Protein AF-A0A9C9JRD3-F1 (afdb_monomer_lite)

Foldseek 3Di:
DDDDDDPPPDDVVVSVVVSVVVCVVVCPVVVCVCVVDDDDPVRVVVVVVVVVVD

Sequence (54 aa):
MVMVNVKNHGDFDKALRIFKAKVRKAQIMEITQRKAYYISPSEQKHRRRHKRSR

Secondary structure (DSSP, 8-state):
----PPGGG--HHHHHHHHHHHHHHTTHHHHHHHHSS---HHHHHHHHHHHH--

Radius of gyration: 16.83 Å; chains: 1; bounding box: 31×21×42 Å

Structure (mmCIF, N/CA/C/O backbone):
data_AF-A0A9C9JRD3-F1
#
_entry.id   AF-A0A9C9JRD3-F1
#
loop_
_atom_site.group_PDB
_atom_site.id
_atom_site.type_symbol
_atom_site.label_atom_id
_atom_site.label_alt_id
_atom_site.label_comp_id
_atom_site.label_asym_id
_atom_site.label_entity_id
_atom_site.label_seq_id
_atom_site.pdbx_PDB_ins_code
_atom_site.Cartn_x
_atom_site.Cartn_y
_atom_site.Cartn_z
_atom_site.occupancy
_atom_site.B_iso_or_equiv
_atom_site.auth_seq_id
_atom_site.auth_comp_id
_atom_site.auth_asym_id
_atom_site.auth_atom_id
_atom_site.pdbx_PDB_model_num
ATOM 1 N N . MET A 1 1 ? -3.490 9.050 -4.595 1.00 70.25 1 MET A N 1
ATOM 2 C CA . MET A 1 1 ? -3.066 8.616 -5.944 1.00 70.25 1 MET A CA 1
ATOM 3 C C . MET A 1 1 ? -1.549 8.455 -5.937 1.00 70.25 1 MET A C 1
ATOM 5 O O . MET A 1 1 ? -0.874 9.375 -5.497 1.00 70.25 1 MET A O 1
ATOM 9 N N . VAL A 1 2 ? -1.011 7.285 -6.302 1.00 79.19 2 VAL A N 1
ATOM 10 C CA . VAL A 1 2 ? 0.449 7.057 -6.371 1.00 79.19 2 VAL A CA 1
ATOM 11 C C . VAL A 1 2 ? 0.869 7.178 -7.826 1.00 79.19 2 VAL A C 1
ATOM 13 O O . VAL A 1 2 ? 0.306 6.496 -8.670 1.00 79.19 2 VAL A O 1
ATOM 16 N N . MET A 1 3 ? 1.854 8.027 -8.112 1.00 80.38 3 MET A N 1
ATOM 17 C CA . MET A 1 3 ? 2.425 8.174 -9.450 1.00 80.38 3 MET A CA 1
ATOM 18 C C . MET A 1 3 ? 3.925 7.874 -9.430 1.00 80.38 3 MET A C 1
ATOM 20 O O . MET A 1 3 ? 4.650 8.189 -8.473 1.00 80.38 3 MET A O 1
ATOM 24 N N . VAL A 1 4 ? 4.393 7.233 -10.497 1.00 80.44 4 VAL A N 1
ATOM 25 C CA . VAL A 1 4 ? 5.806 6.943 -10.732 1.00 80.44 4 VAL A CA 1
ATOM 26 C C . VAL A 1 4 ? 6.162 7.493 -12.099 1.00 80.44 4 VAL A C 1
ATOM 28 O O . VAL A 1 4 ? 5.633 7.034 -13.101 1.00 80.44 4 VAL A O 1
ATOM 31 N N . ASN A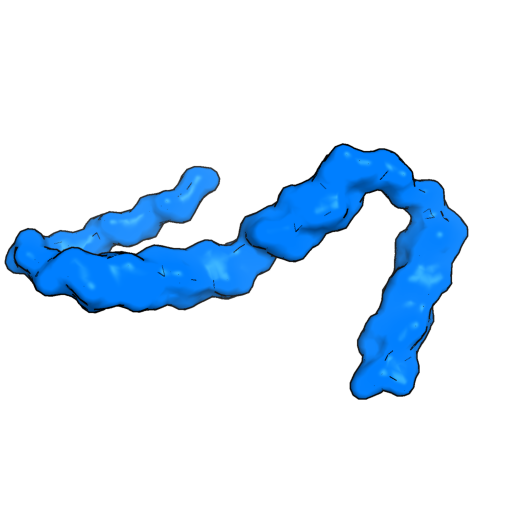 1 5 ? 7.057 8.476 -12.116 1.00 81.81 5 ASN A N 1
ATOM 32 C CA . ASN A 1 5 ? 7.678 8.942 -13.343 1.00 81.81 5 ASN A CA 1
ATOM 33 C C . ASN A 1 5 ? 9.015 8.208 -13.497 1.00 81.81 5 ASN A C 1
ATOM 35 O O . ASN A 1 5 ? 9.878 8.312 -12.618 1.00 81.81 5 ASN A O 1
ATOM 39 N N . VAL A 1 6 ? 9.164 7.430 -14.566 1.00 77.88 6 VAL A N 1
ATOM 40 C CA . VAL A 1 6 ? 10.414 6.737 -14.891 1.00 77.88 6 VAL A CA 1
ATOM 41 C C . VAL A 1 6 ? 11.109 7.528 -15.988 1.00 77.88 6 VAL A C 1
ATOM 43 O O . VAL A 1 6 ? 10.558 7.715 -17.067 1.00 77.88 6 VAL A O 1
ATOM 46 N N . LYS A 1 7 ? 12.323 8.012 -15.705 1.00 74.06 7 LYS A N 1
AT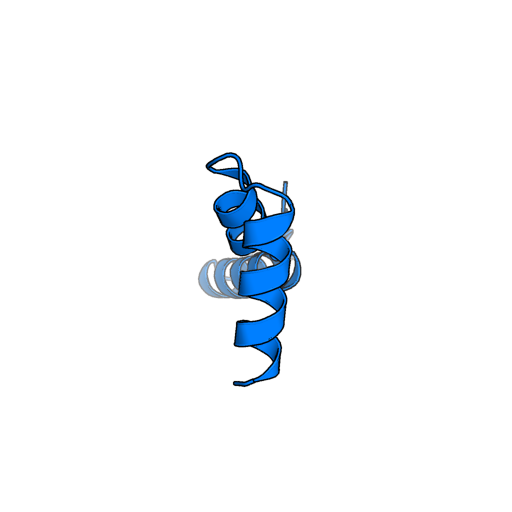OM 47 C CA . LYS A 1 7 ? 13.123 8.751 -16.691 1.00 74.06 7 LYS A CA 1
ATOM 48 C C . LYS A 1 7 ? 13.471 7.852 -17.889 1.00 74.06 7 LYS A C 1
ATOM 50 O O . LYS A 1 7 ? 13.765 6.672 -17.698 1.00 74.06 7 LYS A O 1
ATOM 55 N N . ASN A 1 8 ? 13.492 8.448 -19.083 1.00 64.75 8 ASN A N 1
ATOM 56 C CA . ASN A 1 8 ? 13.969 7.871 -20.350 1.00 64.75 8 ASN A CA 1
ATOM 57 C C . ASN A 1 8 ? 13.180 6.664 -20.882 1.00 64.75 8 ASN A C 1
ATOM 59 O O . ASN A 1 8 ? 13.799 5.721 -21.362 1.00 64.75 8 ASN A O 1
ATOM 63 N N . HIS A 1 9 ? 11.844 6.662 -20.776 1.00 61.72 9 HIS A N 1
ATOM 64 C CA . HIS A 1 9 ? 11.013 5.531 -21.232 1.00 61.72 9 HIS A CA 1
ATOM 65 C C . HIS A 1 9 ? 11.534 4.181 -20.712 1.00 61.72 9 HIS A C 1
ATOM 67 O O . HIS A 1 9 ? 11.570 3.190 -21.435 1.00 61.72 9 HIS A O 1
ATOM 73 N N . GLY A 1 10 ? 12.033 4.180 -19.470 1.00 69.81 10 GLY A N 1
ATOM 74 C CA . GLY A 1 10 ? 12.670 3.007 -18.894 1.00 69.81 10 GLY A CA 1
ATOM 75 C C . GLY A 1 10 ? 11.734 1.801 -18.883 1.00 69.81 10 GLY A C 1
ATOM 76 O O . GLY A 1 10 ? 10.514 1.950 -18.848 1.00 69.81 10 GLY A O 1
ATOM 77 N N . ASP A 1 11 ? 12.348 0.621 -18.869 1.00 83.88 11 ASP A N 1
ATOM 78 C CA . ASP A 1 11 ? 11.687 -0.681 -18.849 1.00 83.88 11 ASP A CA 1
ATOM 79 C C . ASP A 1 11 ? 10.463 -0.722 -17.908 1.00 83.88 11 ASP A C 1
ATOM 81 O O . ASP A 1 11 ? 10.536 -0.334 -16.730 1.00 83.88 11 ASP A O 1
ATOM 85 N N . PHE A 1 1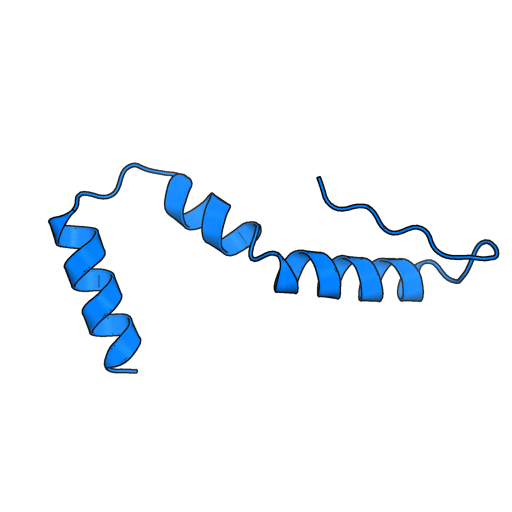2 ? 9.332 -1.183 -18.446 1.00 84.88 12 PHE A N 1
ATOM 86 C CA . PHE A 1 12 ? 8.050 -1.252 -17.750 1.00 84.88 12 PHE A CA 1
ATOM 87 C C . PHE A 1 12 ? 8.157 -2.063 -16.459 1.00 84.88 12 PHE A C 1
ATOM 89 O O . PHE A 1 12 ? 7.613 -1.658 -15.428 1.00 84.88 12 PHE A O 1
ATOM 96 N N . ASP A 1 13 ? 8.939 -3.142 -16.464 1.00 88.69 13 ASP A N 1
ATOM 97 C CA . ASP A 1 13 ? 9.125 -3.985 -15.284 1.00 88.69 13 ASP A CA 1
ATOM 98 C C . ASP A 1 13 ? 9.786 -3.214 -14.138 1.00 88.69 13 ASP A C 1
ATOM 100 O O . ASP A 1 13 ? 9.411 -3.331 -12.961 1.00 88.69 13 ASP A O 1
ATOM 104 N N . LYS A 1 14 ? 10.724 -2.323 -14.472 1.00 86.75 14 LYS A N 1
ATOM 105 C CA . LYS A 1 14 ? 11.353 -1.426 -13.501 1.00 86.75 14 LYS A CA 1
ATOM 106 C C . LYS A 1 14 ? 10.349 -0.408 -12.960 1.00 86.75 14 LYS A C 1
ATOM 108 O O . LYS A 1 14 ? 10.336 -0.161 -11.748 1.00 86.75 14 LYS A O 1
ATOM 113 N N . ALA A 1 15 ? 9.496 0.150 -13.820 1.00 87.81 15 ALA A N 1
ATOM 114 C CA . ALA A 1 15 ? 8.421 1.057 -13.418 1.00 87.81 15 ALA A CA 1
ATOM 115 C C . ALA A 1 15 ? 7.445 0.377 -12.448 1.00 87.81 15 ALA A C 1
ATOM 117 O O . ALA A 1 15 ? 7.159 0.912 -11.370 1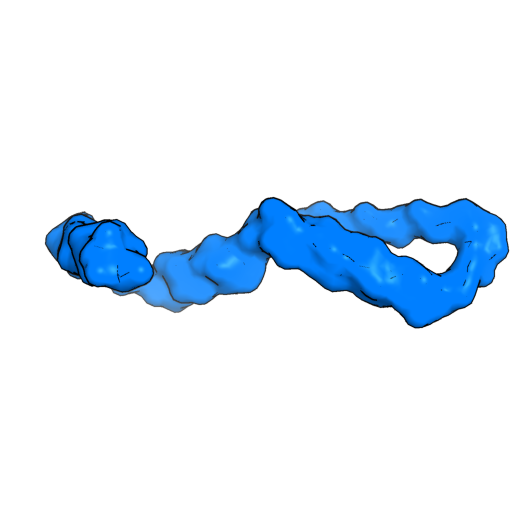.00 87.81 15 ALA A O 1
ATOM 118 N N . LEU A 1 16 ? 7.012 -0.839 -12.785 1.00 90.81 16 LEU A N 1
ATOM 119 C CA . LEU A 1 16 ? 6.098 -1.646 -11.989 1.00 90.81 16 LEU A CA 1
AT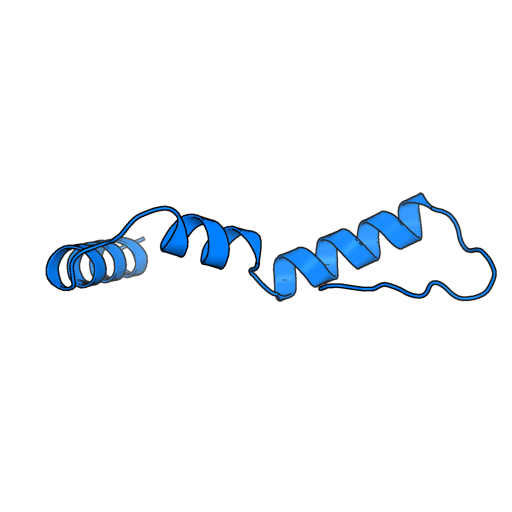OM 120 C C . LEU A 1 16 ? 6.699 -1.987 -10.624 1.00 90.81 16 LEU A C 1
ATOM 122 O O . LEU A 1 16 ? 6.027 -1.861 -9.596 1.00 90.81 16 LEU A O 1
ATOM 126 N N . ARG A 1 17 ? 7.987 -2.344 -10.577 1.00 90.06 17 ARG A N 1
ATOM 127 C CA . ARG A 1 17 ? 8.688 -2.633 -9.319 1.00 90.06 17 ARG A CA 1
ATOM 128 C C . ARG A 1 17 ? 8.729 -1.417 -8.392 1.00 90.06 17 ARG A C 1
ATOM 130 O O . ARG A 1 17 ? 8.449 -1.544 -7.198 1.00 90.06 17 ARG A O 1
ATOM 137 N N . ILE A 1 18 ? 9.037 -0.234 -8.929 1.00 89.06 18 ILE A N 1
ATOM 138 C CA . ILE A 1 18 ? 9.067 1.019 -8.156 1.00 89.06 18 ILE A CA 1
ATOM 139 C C . ILE A 1 18 ? 7.658 1.391 -7.685 1.00 89.06 18 ILE A C 1
ATOM 141 O O . ILE A 1 18 ? 7.476 1.771 -6.525 1.00 89.06 18 ILE A O 1
ATOM 145 N N . PHE A 1 19 ? 6.653 1.247 -8.550 1.00 90.75 19 PHE A N 1
ATOM 146 C CA . PHE A 1 19 ? 5.257 1.491 -8.198 1.00 90.75 19 PHE A CA 1
ATOM 147 C C . PHE A 1 19 ? 4.800 0.575 -7.065 1.00 90.75 19 PHE A C 1
ATOM 149 O O . PHE A 1 19 ? 4.319 1.065 -6.043 1.00 90.75 19 PHE A O 1
ATOM 156 N N . LYS A 1 20 ? 5.049 -0.733 -7.179 1.00 90.75 20 LYS A N 1
ATOM 157 C CA . LYS A 1 20 ? 4.739 -1.719 -6.137 1.00 90.75 20 LYS A CA 1
ATOM 158 C C . LYS A 1 20 ? 5.401 -1.358 -4.806 1.00 90.75 20 LYS A C 1
ATOM 160 O O . LYS A 1 20 ? 4.746 -1.407 -3.765 1.00 90.75 20 LYS A O 1
ATOM 165 N N . ALA A 1 21 ? 6.668 -0.941 -4.830 1.00 90.56 21 ALA A N 1
ATOM 166 C CA . ALA A 1 21 ? 7.378 -0.501 -3.631 1.00 90.56 21 ALA A CA 1
ATOM 167 C C . ALA A 1 21 ? 6.741 0.753 -3.003 1.00 90.56 21 ALA A C 1
ATOM 169 O O . ALA A 1 21 ? 6.503 0.778 -1.793 1.00 90.56 21 ALA A O 1
ATOM 170 N N . LYS A 1 22 ? 6.398 1.771 -3.808 1.00 90.31 22 LYS A N 1
ATOM 171 C CA . LYS A 1 22 ? 5.718 2.983 -3.319 1.00 90.31 22 LYS A CA 1
ATOM 172 C C . LYS A 1 22 ? 4.325 2.685 -2.762 1.00 90.31 22 LYS A C 1
ATOM 174 O O . LYS A 1 22 ? 3.994 3.191 -1.693 1.00 90.31 22 LYS A O 1
ATOM 179 N N . VAL A 1 23 ? 3.533 1.852 -3.437 1.00 90.00 23 VAL A N 1
ATOM 180 C CA . VAL A 1 23 ? 2.195 1.441 -2.977 1.00 90.00 23 VAL A CA 1
ATOM 181 C C . VAL A 1 23 ? 2.280 0.695 -1.648 1.00 90.00 23 VAL A C 1
ATOM 183 O O . VAL A 1 23 ? 1.516 0.997 -0.730 1.00 90.00 23 VAL A O 1
ATOM 186 N N . ARG A 1 24 ? 3.241 -0.229 -1.509 1.00 89.50 24 ARG A N 1
ATOM 187 C CA . ARG A 1 24 ? 3.473 -0.953 -0.252 1.00 89.50 24 ARG A CA 1
ATOM 188 C C . ARG A 1 24 ? 3.881 -0.003 0.875 1.00 89.50 24 ARG A C 1
ATOM 190 O O . ARG A 1 24 ? 3.322 -0.095 1.963 1.00 89.50 24 ARG A O 1
ATOM 197 N N . LYS A 1 25 ? 4.796 0.938 0.609 1.00 88.50 25 LYS A N 1
ATOM 198 C CA . LYS A 1 25 ? 5.222 1.956 1.586 1.00 88.50 25 LYS A CA 1
ATOM 199 C C . LYS A 1 25 ? 4.069 2.863 2.021 1.00 88.50 25 LYS A C 1
ATOM 201 O O . LYS A 1 25 ? 3.981 3.211 3.190 1.00 88.50 25 LYS A O 1
ATOM 206 N N . ALA A 1 26 ? 3.181 3.219 1.098 1.00 89.12 26 ALA A N 1
ATOM 207 C CA . ALA A 1 26 ? 2.015 4.049 1.383 1.00 89.12 26 ALA A CA 1
ATOM 208 C C . ALA A 1 26 ? 0.898 3.307 2.146 1.00 89.12 26 ALA A C 1
ATOM 210 O O . ALA A 1 26 ? -0.090 3.935 2.513 1.00 89.12 26 ALA A O 1
ATOM 211 N N . GLN A 1 27 ? 1.024 1.987 2.361 1.00 88.81 27 GLN A N 1
ATOM 212 C CA . GLN A 1 27 ? 0.059 1.145 3.087 1.00 88.81 27 GLN A CA 1
ATOM 213 C C . GLN A 1 27 ? -1.395 1.280 2.600 1.00 88.81 27 GLN A C 1
ATOM 215 O O . GLN A 1 27 ? -2.337 1.019 3.345 1.00 88.81 27 GLN A O 1
ATOM 220 N N . ILE A 1 28 ? -1.591 1.656 1.331 1.00 85.50 28 ILE A N 1
ATOM 221 C CA . ILE A 1 28 ? -2.913 1.981 0.777 1.00 85.50 28 ILE A CA 1
ATOM 222 C C . ILE A 1 28 ? -3.860 0.790 0.918 1.00 85.50 28 ILE A C 1
ATOM 224 O O . ILE A 1 28 ? -4.971 0.953 1.404 1.00 85.50 28 ILE A O 1
ATOM 228 N N . MET A 1 29 ? -3.390 -0.415 0.584 1.00 83.81 29 MET A N 1
ATOM 229 C CA . MET A 1 29 ? -4.184 -1.641 0.703 1.00 83.81 29 MET A CA 1
ATOM 230 C C . MET A 1 29 ? -4.640 -1.907 2.143 1.00 83.81 29 MET A C 1
ATOM 232 O O . MET A 1 29 ? -5.809 -2.212 2.361 1.00 83.81 29 MET A O 1
ATOM 236 N N . GLU A 1 30 ? -3.755 -1.741 3.133 1.00 86.06 30 GLU A N 1
ATOM 237 C CA . GLU A 1 30 ? -4.113 -1.946 4.543 1.00 86.06 30 GLU A CA 1
ATOM 238 C C . GLU A 1 30 ? -5.137 -0.914 5.022 1.00 86.06 30 GLU A C 1
ATOM 240 O O . GLU A 1 30 ? -6.057 -1.251 5.765 1.00 86.06 30 GLU A O 1
ATOM 245 N N . ILE A 1 31 ? -4.981 0.347 4.616 1.00 86.00 31 ILE A N 1
ATOM 246 C CA . ILE A 1 31 ? -5.895 1.425 5.001 1.00 86.00 31 ILE A CA 1
ATOM 247 C C . ILE A 1 31 ? -7.271 1.196 4.375 1.00 86.00 31 ILE A C 1
ATOM 249 O O . ILE A 1 31 ? -8.274 1.292 5.080 1.00 86.00 31 ILE A O 1
ATOM 253 N N . THR A 1 32 ? -7.323 0.855 3.086 1.00 85.81 32 THR A N 1
ATOM 254 C CA . THR A 1 32 ? -8.577 0.567 2.383 1.00 85.81 32 THR A CA 1
ATOM 255 C C . THR A 1 32 ? -9.289 -0.627 3.010 1.00 85.81 32 THR A C 1
ATOM 257 O O . THR A 1 32 ? -10.469 -0.528 3.321 1.00 85.81 32 THR A O 1
ATOM 260 N N . GLN A 1 33 ? -8.575 -1.718 3.304 1.00 85.06 33 GLN A N 1
ATOM 261 C CA . GLN A 1 33 ? -9.159 -2.886 3.974 1.00 85.06 33 GLN A CA 1
ATOM 262 C C . GLN A 1 33 ? -9.689 -2.561 5.375 1.00 85.06 33 GLN A C 1
ATOM 264 O O . GLN A 1 33 ? -10.759 -3.030 5.750 1.00 85.06 33 GLN A O 1
ATOM 269 N N . ARG A 1 34 ? -8.982 -1.728 6.150 1.00 82.19 34 ARG A N 1
ATOM 270 C CA . ARG A 1 34 ? -9.452 -1.288 7.477 1.00 82.19 34 ARG A CA 1
ATOM 271 C C . ARG A 1 34 ? -10.686 -0.389 7.415 1.00 82.19 34 ARG A C 1
ATOM 273 O O . ARG A 1 34 ? -11.401 -0.314 8.405 1.00 82.19 34 ARG A O 1
ATOM 280 N N . LYS A 1 35 ? -10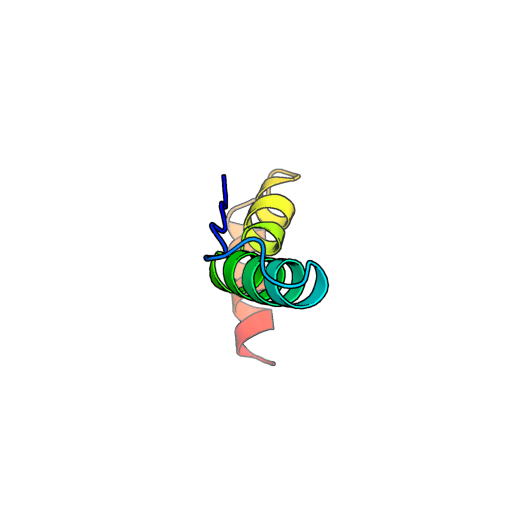.893 0.316 6.301 1.00 84.75 35 LYS A N 1
ATOM 281 C CA . LYS A 1 35 ? -12.025 1.228 6.079 1.00 84.75 35 LYS A CA 1
ATOM 282 C C . LYS A 1 35 ? -13.159 0.606 5.261 1.00 84.75 35 LYS A C 1
ATOM 284 O O . LYS A 1 35 ? -14.169 1.269 5.067 1.00 84.75 35 LYS A O 1
ATOM 289 N N . ALA A 1 36 ? -13.001 -0.630 4.784 1.00 87.75 36 ALA A N 1
ATOM 290 C CA . ALA A 1 36 ? -13.990 -1.310 3.948 1.00 87.75 36 ALA A CA 1
ATOM 291 C C . ALA A 1 36 ? -15.334 -1.516 4.666 1.00 87.75 36 ALA A C 1
ATOM 293 O O . ALA A 1 36 ? -16.377 -1.555 4.026 1.00 87.75 36 ALA A O 1
ATOM 294 N N . TYR A 1 37 ? -15.306 -1.627 5.991 1.00 88.81 37 TYR A N 1
ATOM 295 C CA . TYR A 1 37 ? -16.483 -1.721 6.842 1.00 88.81 37 TYR A CA 1
ATOM 296 C C . TYR A 1 37 ? -16.222 -0.989 8.157 1.00 88.81 37 TYR A C 1
ATOM 298 O O . TYR A 1 37 ? -15.073 -0.803 8.572 1.00 88.81 37 TYR A O 1
ATOM 306 N N . TYR A 1 38 ? -17.296 -0.555 8.815 1.00 89.38 38 TYR A N 1
ATOM 307 C CA . TYR A 1 38 ? -17.193 0.038 10.141 1.00 89.38 38 TYR A CA 1
ATOM 308 C C . TYR A 1 38 ? -16.708 -1.007 11.151 1.00 89.38 38 TYR A C 1
ATOM 310 O O . TYR A 1 38 ? -17.211 -2.126 11.193 1.00 89.38 38 TYR A O 1
ATOM 318 N N . ILE A 1 39 ? -15.739 -0.623 11.980 1.00 88.19 39 ILE A N 1
ATOM 319 C CA . ILE A 1 39 ? -15.227 -1.436 13.085 1.00 88.19 39 ILE A CA 1
ATOM 320 C C . ILE A 1 39 ? -15.440 -0.636 14.362 1.00 88.19 39 ILE A C 1
ATOM 322 O O . ILE A 1 39 ? -14.964 0.500 14.467 1.00 88.19 39 ILE A O 1
ATOM 326 N N . SER A 1 40 ? -16.105 -1.243 15.341 1.00 92.25 40 SER A N 1
ATOM 327 C CA . SER A 1 40 ? -16.356 -0.605 16.633 1.00 92.25 40 SER A CA 1
ATOM 328 C C . SER A 1 40 ? -15.047 -0.321 17.403 1.00 92.25 40 SER A C 1
ATOM 330 O O . SER A 1 40 ? -14.034 -1.010 17.210 1.00 92.25 40 SER A O 1
ATOM 332 N N . PRO A 1 41 ? -15.018 0.674 18.313 1.00 91.56 41 PRO A N 1
ATOM 333 C CA . PRO A 1 41 ? -13.817 0.990 19.093 1.00 91.56 41 PRO A CA 1
ATOM 334 C C . PRO A 1 41 ? -13.287 -0.187 19.930 1.00 91.56 41 PRO A C 1
ATOM 336 O O . PRO A 1 41 ? -12.071 -0.352 20.077 1.00 91.56 41 PRO A O 1
ATOM 339 N N . SER A 1 42 ? -14.181 -1.030 20.457 1.00 92.12 42 SER A N 1
ATOM 340 C CA . SER A 1 42 ? -13.835 -2.232 21.228 1.00 92.12 42 SER A CA 1
ATOM 341 C C . SER A 1 42 ? -13.121 -3.268 20.358 1.00 92.12 42 SER A C 1
ATOM 343 O O . SER A 1 42 ? -12.064 -3.783 20.738 1.00 92.12 42 SER A O 1
ATOM 345 N N . GLU A 1 43 ? -13.629 -3.507 19.153 1.00 89.38 43 GLU A N 1
ATOM 346 C CA . GLU A 1 43 ? -13.040 -4.437 18.198 1.00 89.38 43 GLU A CA 1
ATOM 347 C C . GLU A 1 43 ? -11.684 -3.933 17.675 1.00 89.38 43 GLU A C 1
ATOM 349 O O . GLU A 1 43 ? -10.726 -4.706 17.577 1.00 89.38 43 GLU A O 1
ATOM 354 N N . GLN A 1 44 ? -11.522 -2.619 17.456 1.00 88.81 44 GLN A N 1
ATOM 355 C CA . GLN A 1 44 ? -10.203 -2.041 17.164 1.00 88.81 44 GLN A CA 1
ATOM 356 C C . GLN A 1 44 ? -9.195 -2.294 18.294 1.00 88.81 44 GLN A C 1
ATOM 358 O O . GLN A 1 44 ? -8.040 -2.638 18.022 1.00 88.81 44 GLN A O 1
ATOM 363 N N . LYS A 1 45 ? -9.606 -2.131 19.560 1.00 89.62 45 LYS A N 1
ATOM 364 C CA . LYS A 1 45 ? -8.748 -2.381 20.730 1.00 89.62 45 LYS A CA 1
ATOM 365 C C . LYS A 1 45 ? -8.333 -3.851 20.810 1.00 89.62 45 LYS A C 1
ATOM 367 O O . LYS A 1 45 ? -7.159 -4.132 21.053 1.00 89.62 45 LYS A O 1
ATOM 372 N N . HIS A 1 46 ? -9.259 -4.772 20.549 1.00 89.81 46 HIS A N 1
ATOM 373 C CA . HIS A 1 46 ? -8.991 -6.209 20.508 1.00 89.81 46 HIS A CA 1
ATOM 374 C C . HIS A 1 46 ? -7.988 -6.577 19.398 1.00 89.81 46 HIS A C 1
ATOM 376 O O . HIS A 1 46 ? -6.953 -7.187 19.676 1.00 89.81 46 HIS A O 1
ATOM 382 N N . ARG A 1 47 ? -8.203 -6.092 18.165 1.00 86.88 47 ARG A N 1
ATOM 383 C CA . ARG A 1 47 ? -7.286 -6.307 17.028 1.00 86.88 47 ARG A CA 1
ATOM 384 C C . ARG A 1 47 ? -5.872 -5.768 17.297 1.00 86.88 47 ARG A C 1
ATOM 386 O O . ARG A 1 47 ? -4.886 -6.421 16.957 1.00 86.88 47 ARG A O 1
ATOM 393 N N . ARG A 1 48 ? -5.743 -4.597 17.941 1.00 87.00 48 ARG A N 1
ATOM 394 C CA . ARG A 1 48 ? -4.434 -4.015 18.318 1.00 87.00 48 ARG A CA 1
ATOM 395 C C . ARG A 1 48 ? -3.683 -4.864 19.347 1.00 87.00 48 ARG A C 1
ATOM 397 O O . ARG A 1 48 ? -2.463 -4.960 19.253 1.00 87.00 48 ARG A O 1
ATOM 404 N N . ARG A 1 49 ? -4.390 -5.470 20.308 1.00 88.75 49 ARG A N 1
ATOM 405 C CA . ARG A 1 49 ? -3.792 -6.362 21.317 1.00 88.75 49 ARG A CA 1
ATOM 406 C C . ARG A 1 49 ? -3.258 -7.644 20.682 1.00 88.75 49 ARG A C 1
ATOM 408 O O . ARG A 1 49 ? -2.091 -7.961 20.880 1.00 88.75 49 ARG A O 1
ATOM 415 N N . HIS A 1 50 ? -4.054 -8.307 19.843 1.00 82.00 50 HIS A N 1
ATOM 416 C CA . HIS A 1 50 ? -3.614 -9.522 19.148 1.00 82.00 50 HIS A CA 1
ATOM 417 C C . HIS A 1 50 ? -2.435 -9.286 18.200 1.00 82.00 50 HIS A C 1
ATOM 419 O O . HIS A 1 50 ? -1.563 -10.140 18.095 1.00 82.00 50 HIS A O 1
ATOM 425 N N . LYS A 1 51 ? -2.361 -8.118 17.547 1.00 81.19 51 LYS A N 1
ATOM 426 C CA . LYS A 1 51 ? -1.228 -7.781 16.672 1.00 81.19 51 LYS A CA 1
ATOM 427 C C . LYS A 1 51 ? 0.086 -7.542 17.430 1.00 81.19 51 LYS A C 1
ATOM 429 O O . LYS A 1 51 ? 1.131 -7.716 16.831 1.00 81.19 51 LYS A O 1
ATOM 434 N N . ARG A 1 52 ? 0.045 -7.121 18.701 1.00 70.44 52 ARG A N 1
ATOM 435 C CA . ARG A 1 52 ? 1.246 -6.932 19.547 1.00 70.44 52 ARG A CA 1
ATOM 436 C C . ARG A 1 52 ? 1.728 -8.220 20.217 1.00 70.44 52 ARG A C 1
ATOM 438 O O . ARG A 1 52 ? 2.849 -8.261 20.698 1.00 70.44 52 ARG A O 1
ATOM 445 N N . SER A 1 53 ? 0.851 -9.217 20.306 1.00 69.19 53 SER A N 1
ATOM 446 C CA . SER A 1 53 ? 1.133 -10.537 20.877 1.00 69.19 53 SER A CA 1
ATOM 447 C C . SER A 1 53 ? 1.774 -11.501 19.870 1.00 69.19 53 SER A C 1
ATOM 449 O O . SER A 1 53 ? 2.189 -12.584 20.273 1.00 69.19 53 SER A O 1
ATOM 451 N N . ARG A 1 54 ? 1.790 -11.145 18.584 1.00 53.34 54 ARG A N 1
ATOM 452 C CA . ARG A 1 54 ? 2.476 -11.861 17.504 1.00 53.34 54 ARG A CA 1
ATOM 453 C C . ARG A 1 54 ? 3.733 -11.100 17.125 1.00 53.34 54 ARG A C 1
ATOM 455 O O . ARG A 1 54 ? 4.699 -11.780 16.736 1.00 53.34 54 ARG A O 1
#

pLDDT: mean 84.0, std 8.3, range [53.34, 92.25]